Protein AF-A0A8X8BBD1-F1 (afdb_monomer)

Foldseek 3Di:
DDDDDDDDD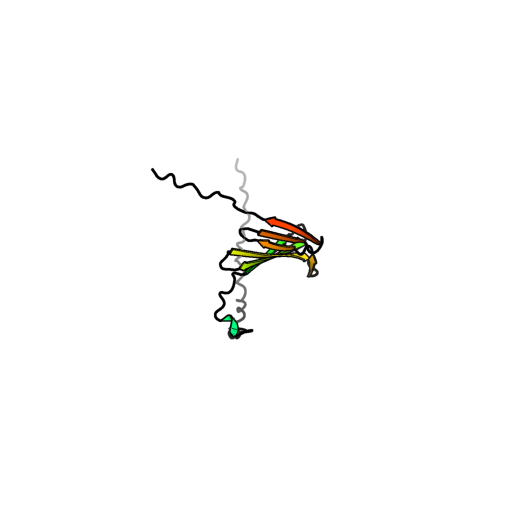PPPPDDDDDDDPPPPDPPPPPDPPDPPPPPDPPCPPPPPWDKDWDWDADPVVQKIKIKIKTQPDVNQKMWMWIWIAHPVRDIHFIWIWIDGPAKIWIATPVVRDIDIDGDDDDDDPPPPPDD

Solvent-accessible surface area (backbone atoms only — not comparable to full-atom values): 8540 Å² total; per-residue (Å²): 141,84,80,84,77,82,81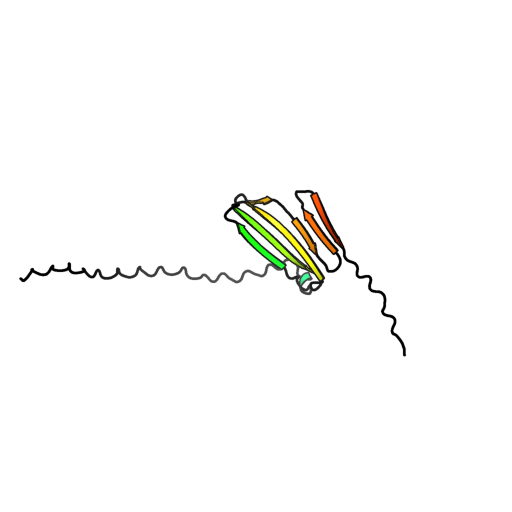,75,80,79,79,77,80,75,74,79,78,79,79,75,79,80,74,74,68,79,74,82,74,78,70,74,82,75,76,79,83,74,80,63,85,83,52,84,82,56,84,75,59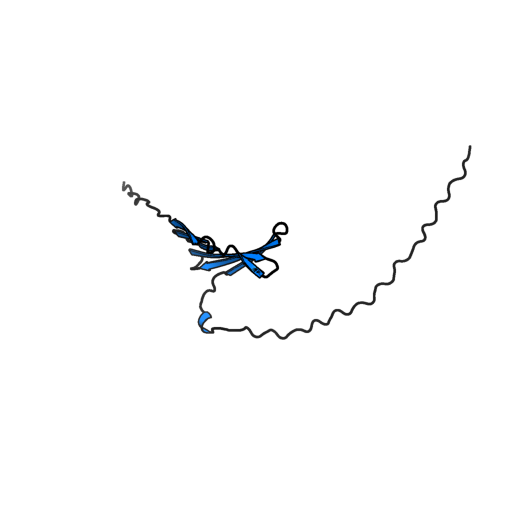,60,70,47,78,50,77,46,79,41,84,90,80,55,33,32,46,36,37,42,34,34,34,39,77,96,64,55,28,33,44,36,40,35,32,34,29,42,91,86,66,52,76,45,72,42,32,44,33,42,39,42,89,45,44,33,40,39,35,39,64,76,79,72,43,74,52,77,49,73,58,81,88,85,76,75,83,76,77,79,80,88,125

pLDDT: mean 80.04, std 18.47, range [48.44, 98.62]

Secondary structure (DSSP, 8-state):
--PPPP--------PPPPPPP---------PPPPP-----GGGTTS---EEEEEEEEETTTTEEEEEEEEEETTTTEEEEEEEEE-TT--EEEEEEEEEESSEEEEEETTTTEEEEEE----PPPP-----

Mean predicted aligned error: 16.98 Å

InterPro domains:
  IPR038951 Outer envelope pore protein 37-like [PTHR35484] (4-124)

Organism: Brassica carinata (NCBI:txid52824)

Structure (mmCIF, N/CA/C/O backbone):
data_AF-A0A8X8BBD1-F1
#
_entry.id   AF-A0A8X8BBD1-F1
#
loop_
_atom_site.group_PDB
_atom_site.id
_atom_site.type_symbol
_atom_site.label_atom_id
_atom_site.label_alt_id
_atom_site.label_comp_id
_atom_site.label_asym_id
_atom_site.label_entity_id
_atom_site.label_seq_id
_atom_site.pdbx_PDB_ins_code
_atom_site.Cartn_x
_atom_site.Cartn_y
_atom_site.Cartn_z
_atom_site.occupancy
_atom_site.B_iso_or_equiv
_atom_site.auth_seq_id
_atom_site.auth_comp_id
_atom_site.auth_asym_id
_atom_site.auth_atom_id
_atom_site.pdbx_PDB_model_num
ATOM 1 N N . MET A 1 1 ? 11.830 17.279 85.221 1.00 49.25 1 MET A N 1
ATOM 2 C CA . MET A 1 1 ? 11.918 16.756 83.843 1.00 49.25 1 MET A CA 1
ATOM 3 C C . MET A 1 1 ? 11.958 15.240 83.913 1.00 49.25 1 MET A C 1
ATOM 5 O O . MET A 1 1 ? 12.910 14.732 84.484 1.00 49.25 1 MET A O 1
ATOM 9 N N . ALA A 1 2 ? 10.928 14.565 83.404 1.00 48.81 2 ALA A N 1
ATOM 10 C CA . ALA A 1 2 ? 10.989 13.258 82.739 1.00 48.81 2 ALA A CA 1
ATOM 11 C C . ALA A 1 2 ? 9.545 12.887 82.362 1.00 48.81 2 ALA A C 1
ATOM 13 O O . ALA A 1 2 ? 8.740 12.516 83.210 1.00 48.81 2 ALA A O 1
ATOM 14 N N . ASP A 1 3 ? 9.234 13.129 81.097 1.00 49.31 3 ASP A N 1
ATOM 15 C CA . ASP A 1 3 ? 7.998 12.796 80.393 1.00 49.31 3 ASP A CA 1
ATOM 16 C C . ASP A 1 3 ? 7.897 11.264 80.223 1.00 49.31 3 ASP A C 1
ATOM 18 O O . ASP A 1 3 ? 8.905 10.648 79.852 1.00 49.31 3 ASP A O 1
ATOM 22 N N . PRO A 1 4 ? 6.764 10.601 80.525 1.00 56.97 4 PRO A N 1
ATOM 23 C CA . PRO A 1 4 ? 6.621 9.177 80.251 1.00 56.97 4 PRO A CA 1
ATOM 24 C C . PRO A 1 4 ? 6.526 8.936 78.738 1.00 56.97 4 PRO A C 1
ATOM 26 O O . PRO A 1 4 ? 5.642 9.447 78.057 1.00 56.97 4 PRO A O 1
ATOM 29 N N . SER A 1 5 ? 7.453 8.134 78.211 1.00 60.50 5 SER A N 1
ATOM 30 C CA . SER A 1 5 ? 7.523 7.764 76.796 1.00 60.50 5 SER A CA 1
ATOM 31 C C . SER A 1 5 ? 6.203 7.181 76.262 1.00 60.50 5 SER A C 1
ATOM 33 O O . SER A 1 5 ? 5.589 6.349 76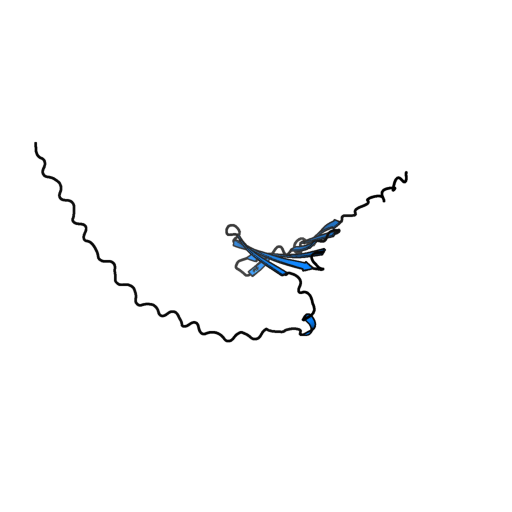.936 1.00 60.50 5 SER A O 1
ATOM 35 N N . PRO A 1 6 ? 5.790 7.519 75.028 1.00 55.53 6 PRO A N 1
ATOM 36 C CA . PRO A 1 6 ? 4.640 6.886 74.396 1.00 55.53 6 PRO A CA 1
ATOM 37 C C . PRO A 1 6 ? 4.983 5.446 73.985 1.00 55.53 6 PRO A C 1
ATOM 39 O O . PRO A 1 6 ? 5.937 5.200 73.246 1.00 55.53 6 PRO A O 1
ATOM 42 N N . GLN A 1 7 ? 4.193 4.483 74.464 1.00 53.88 7 GLN A N 1
ATOM 43 C CA . GLN A 1 7 ? 4.232 3.102 73.984 1.00 53.88 7 GLN A CA 1
ATOM 44 C C . GLN A 1 7 ? 3.703 3.059 72.544 1.00 53.88 7 GLN A C 1
ATOM 46 O O . GLN A 1 7 ? 2.535 3.352 72.295 1.00 53.88 7 GLN A O 1
ATOM 51 N N . SER A 1 8 ? 4.566 2.693 71.594 1.00 48.44 8 SER A N 1
ATOM 52 C CA . SER A 1 8 ? 4.153 2.374 70.225 1.00 48.44 8 SER A CA 1
ATOM 53 C C . SER A 1 8 ? 3.212 1.165 70.215 1.00 48.44 8 SER A C 1
ATOM 55 O O . SER A 1 8 ? 3.477 0.188 70.921 1.00 48.44 8 SER A O 1
ATOM 57 N N . PRO A 1 9 ? 2.153 1.172 69.386 1.00 50.22 9 PRO A N 1
ATOM 58 C CA . PRO A 1 9 ? 1.309 0.003 69.205 1.00 50.22 9 PRO A CA 1
ATOM 59 C C . PRO A 1 9 ? 2.128 -1.123 68.568 1.00 50.22 9 PRO A C 1
ATOM 61 O O . PRO A 1 9 ? 2.806 -0.943 67.554 1.00 50.22 9 PRO A O 1
ATOM 64 N N . THR A 1 10 ? 2.068 -2.297 69.185 1.00 51.97 10 THR A N 1
ATOM 65 C CA . THR A 1 10 ? 2.607 -3.548 68.661 1.00 51.97 10 THR A CA 1
ATOM 66 C C . THR A 1 10 ? 1.974 -3.840 67.300 1.00 51.97 10 THR A C 1
ATOM 68 O O . THR A 1 10 ? 0.785 -4.136 67.191 1.00 51.97 10 THR A O 1
ATOM 71 N N . LEU A 1 11 ? 2.783 -3.751 66.241 1.00 50.66 11 LEU A N 1
ATOM 72 C CA . LEU A 1 11 ? 2.440 -4.244 64.911 1.00 50.66 11 LEU A CA 1
ATOM 73 C C . LEU A 1 11 ? 2.155 -5.743 65.020 1.00 50.66 11 LEU A C 1
ATOM 75 O O . LEU A 1 11 ? 3.060 -6.576 65.097 1.00 50.66 11 LEU A O 1
ATOM 79 N N . SER A 1 12 ? 0.867 -6.070 65.060 1.00 53.03 12 SER A N 1
ATOM 80 C CA . SER A 1 12 ? 0.369 -7.428 64.916 1.00 53.03 12 SER A CA 1
ATOM 81 C C . SER A 1 12 ? 0.840 -7.931 63.556 1.00 53.03 12 SER A C 1
ATOM 83 O O . SER A 1 12 ? 0.357 -7.496 62.514 1.00 53.03 12 SER A O 1
ATOM 85 N N . THR A 1 13 ? 1.855 -8.789 63.574 1.00 49.97 13 THR A N 1
ATOM 86 C CA . THR A 1 13 ? 2.403 -9.424 62.379 1.00 49.97 13 THR A CA 1
ATOM 87 C C . THR A 1 13 ? 1.353 -10.409 61.877 1.00 49.97 13 THR A C 1
ATOM 89 O O . THR A 1 13 ? 1.276 -11.536 62.360 1.00 49.97 13 THR A O 1
ATOM 92 N N . SER A 1 14 ? 0.482 -9.976 60.961 1.00 54.75 14 SER A N 1
ATOM 93 C CA . SER A 1 14 ? -0.422 -10.896 60.277 1.00 54.75 14 SER A CA 1
ATOM 94 C C . SER A 1 14 ? 0.424 -11.780 59.367 1.00 54.75 14 SER A C 1
ATOM 96 O O . SER A 1 14 ? 1.058 -11.283 58.433 1.00 54.75 14 SER A O 1
ATOM 98 N N . SER A 1 15 ? 0.459 -13.080 59.641 1.00 62.31 15 SER A N 1
ATOM 99 C CA . SER A 1 15 ? 1.037 -14.052 58.718 1.00 62.31 15 SER A CA 1
ATOM 100 C C . SER A 1 15 ? 0.367 -13.925 57.344 1.00 62.31 15 SER A C 1
ATOM 102 O O . SER A 1 15 ? -0.851 -13.722 57.293 1.00 62.31 15 SER A O 1
ATOM 104 N N . PRO A 1 16 ? 1.115 -14.055 56.235 1.00 66.38 16 PRO A N 1
ATOM 105 C CA . PRO A 1 16 ? 0.513 -14.056 54.911 1.00 66.38 16 PRO A CA 1
ATOM 106 C C . PRO A 1 16 ? -0.488 -15.220 54.793 1.00 66.38 16 PRO A C 1
ATOM 108 O O . PRO A 1 16 ? -0.276 -16.273 55.404 1.00 66.38 16 PRO A O 1
ATOM 111 N N . PRO A 1 17 ? -1.587 -15.045 54.037 1.00 71.19 17 PRO A N 1
ATOM 112 C CA . PRO A 1 17 ? -2.536 -16.121 53.801 1.00 71.19 17 PRO A CA 1
ATOM 113 C C . PRO A 1 17 ? -1.843 -17.294 53.087 1.00 71.19 17 PRO A C 1
ATOM 115 O O . PRO A 1 17 ? -0.863 -17.084 52.363 1.00 71.19 17 PRO A O 1
ATOM 118 N N . PRO A 1 18 ? -2.329 -18.534 53.280 1.00 71.44 18 PRO A N 1
ATOM 119 C CA . PRO A 1 18 ? -1.802 -19.688 52.568 1.00 71.44 18 PRO A CA 1
ATOM 120 C C . PRO A 1 18 ? -1.937 -19.484 51.050 1.00 71.44 18 PRO A C 1
ATOM 122 O O . PRO A 1 18 ? -2.872 -18.811 50.600 1.00 71.44 18 PRO A O 1
ATOM 125 N N . PRO A 1 19 ? -1.021 -20.053 50.247 1.00 69.31 19 PRO A N 1
ATOM 126 C CA . PRO A 1 19 ? -1.127 -19.978 48.801 1.00 69.31 19 PRO A CA 1
ATOM 127 C C . PRO A 1 19 ? -2.452 -20.615 48.352 1.00 69.31 19 PRO A C 1
ATOM 129 O O . PRO A 1 19 ? -2.869 -21.628 48.925 1.00 69.31 19 PRO A O 1
ATOM 132 N N . PRO A 1 20 ? -3.130 -20.045 47.341 1.00 72.69 20 PRO A N 1
ATOM 133 C CA . PRO A 1 20 ? -4.308 -20.673 46.763 1.00 72.69 20 PRO A CA 1
ATOM 134 C C . PRO A 1 20 ? -3.951 -22.084 46.264 1.00 72.69 20 PRO A C 1
ATOM 136 O O . PRO A 1 20 ? -2.806 -22.312 45.854 1.00 72.69 20 PRO A O 1
ATOM 139 N N . PRO A 1 21 ? -4.904 -23.038 46.275 1.00 66.81 21 PRO A N 1
ATOM 140 C CA . PRO A 1 21 ? -4.688 -24.324 45.635 1.00 66.81 21 PRO A CA 1
ATOM 141 C C . PRO A 1 21 ? -4.254 -24.057 44.198 1.00 66.81 21 PRO A C 1
ATOM 143 O O . PRO A 1 21 ? -4.879 -23.248 43.510 1.00 66.81 21 PRO A O 1
ATOM 146 N N . ALA A 1 22 ? -3.162 -24.694 43.774 1.00 59.59 22 ALA A N 1
ATOM 147 C CA . ALA A 1 22 ? -2.704 -24.618 42.400 1.00 59.59 22 ALA A CA 1
ATOM 148 C C . ALA A 1 22 ? -3.887 -24.982 41.498 1.00 59.59 22 ALA A C 1
ATOM 150 O O . ALA A 1 22 ? -4.300 -26.141 41.445 1.00 59.59 22 ALA A O 1
ATOM 151 N N . LEU A 1 23 ? -4.465 -23.976 40.836 1.00 55.59 23 LEU A N 1
ATOM 152 C CA . LEU A 1 23 ? -5.352 -24.186 39.707 1.00 55.59 23 LEU A CA 1
ATOM 153 C C . LEU A 1 23 ? -4.518 -24.986 38.723 1.00 55.59 23 LEU A C 1
ATOM 155 O O . LEU A 1 23 ? -3.562 -24.467 38.143 1.00 55.59 23 LEU A O 1
ATOM 159 N N . GLN A 1 24 ? -4.827 -26.279 38.643 1.00 57.25 24 GLN A N 1
ATOM 160 C CA . GLN A 1 24 ? -4.270 -27.168 37.647 1.00 57.25 24 GLN A CA 1
ATOM 161 C C . GLN A 1 24 ? -4.441 -26.445 36.321 1.00 57.25 24 GLN A C 1
ATOM 163 O O . GLN A 1 24 ? -5.557 -26.120 35.911 1.00 57.25 24 GLN A O 1
ATOM 168 N N . SER A 1 25 ? -3.309 -26.098 35.717 1.00 56.59 25 SER A N 1
ATOM 169 C CA . SER A 1 25 ? -3.263 -25.583 34.362 1.00 56.59 25 SER A CA 1
ATOM 170 C C . SER A 1 25 ? -4.126 -26.526 33.529 1.00 56.59 25 SER A C 1
ATOM 172 O O . SER A 1 25 ? -3.947 -27.742 33.679 1.00 56.59 25 SER A O 1
ATOM 174 N N . PRO A 1 26 ? -5.062 -26.038 32.696 1.00 58.62 26 PRO A N 1
ATOM 175 C CA . PRO A 1 26 ? -5.694 -26.924 31.739 1.00 58.62 26 PRO A CA 1
ATOM 176 C C . PRO A 1 26 ? -4.552 -27.594 30.988 1.00 58.62 26 PRO A C 1
ATOM 178 O O . PRO A 1 26 ? -3.660 -26.925 30.460 1.00 58.62 26 PRO A O 1
ATOM 181 N N . THR A 1 27 ? -4.512 -28.918 31.090 1.00 53.44 27 THR A N 1
ATOM 182 C CA . THR A 1 27 ? -3.566 -29.763 30.385 1.00 53.44 27 THR A CA 1
ATOM 183 C C . THR A 1 27 ? -3.553 -29.267 28.950 1.00 53.44 27 THR A C 1
ATOM 185 O O . THR A 1 27 ? -4.612 -29.213 28.329 1.00 53.44 27 THR A O 1
ATOM 188 N N . SER A 1 28 ? -2.396 -28.810 28.461 1.00 55.62 28 SER A N 1
ATOM 189 C CA . SER A 1 28 ? -2.221 -28.462 27.056 1.00 55.62 28 SER A CA 1
ATOM 190 C C . SER A 1 28 ? -2.524 -29.713 26.242 1.00 55.62 28 SER A C 1
ATOM 192 O O . SER A 1 28 ? -1.640 -30.537 26.003 1.00 55.62 28 SER A O 1
ATOM 194 N N . GLU A 1 29 ? -3.788 -29.891 25.865 1.00 57.03 29 GLU A N 1
ATOM 195 C CA . GLU A 1 29 ? -4.183 -30.830 24.837 1.00 57.03 29 GLU A CA 1
ATOM 196 C C . GLU A 1 29 ? -3.395 -30.412 23.603 1.00 57.03 29 GLU A C 1
ATOM 198 O O . GLU A 1 29 ? -3.589 -29.340 23.025 1.00 57.03 29 GLU A O 1
ATOM 203 N N . THR A 1 30 ? -2.405 -31.233 23.272 1.00 50.75 30 THR A N 1
ATOM 204 C CA . THR A 1 30 ? -1.631 -31.094 22.052 1.00 50.75 30 THR A CA 1
ATOM 205 C C . THR A 1 30 ? -2.600 -31.388 20.920 1.00 50.75 30 THR A C 1
ATOM 207 O O . THR A 1 30 ? -2.808 -32.543 20.557 1.00 50.75 30 THR A O 1
ATOM 210 N N . LEU A 1 31 ? -3.254 -30.339 20.414 1.00 62.06 31 LEU A N 1
ATOM 211 C CA . LEU A 1 31 ? -4.031 -30.420 19.188 1.00 62.06 31 LEU A CA 1
ATOM 212 C C . LEU A 1 31 ? -3.126 -31.053 18.120 1.00 62.06 31 LEU A C 1
ATOM 214 O O . LEU A 1 31 ? -1.974 -30.620 17.976 1.00 62.06 31 LEU A O 1
ATOM 218 N N . PRO A 1 32 ? -3.596 -32.078 17.387 1.00 73.25 32 PRO A N 1
ATOM 219 C CA . PRO A 1 32 ? -2.823 -32.627 16.287 1.00 73.25 32 PRO A CA 1
ATOM 220 C C . PRO A 1 32 ? -2.475 -31.487 15.320 1.00 73.25 32 PRO A C 1
ATOM 222 O O . PRO A 1 32 ? -3.304 -30.592 15.119 1.00 73.25 32 PRO A O 1
ATOM 225 N N . PRO A 1 33 ? -1.265 -31.481 14.730 1.00 68.50 33 PRO A N 1
ATOM 226 C CA . PRO A 1 33 ? -0.896 -30.463 13.761 1.00 68.50 33 PRO A CA 1
ATOM 227 C C . PRO A 1 33 ? -1.950 -30.463 12.656 1.00 68.50 33 PRO A C 1
ATOM 229 O O . PRO A 1 33 ? -2.175 -31.478 11.994 1.00 68.50 33 PRO A O 1
ATOM 232 N N . SER A 1 34 ? -2.639 -29.334 12.501 1.00 67.25 34 SER A N 1
ATOM 233 C CA . SER A 1 34 ? -3.615 -29.151 11.438 1.00 67.25 34 SER A CA 1
ATOM 234 C C . SER A 1 34 ? -2.933 -29.462 10.100 1.00 67.25 34 SER A C 1
ATOM 236 O O . SER A 1 34 ? -1.824 -28.973 9.852 1.00 67.25 34 SER A O 1
ATOM 238 N N . PRO A 1 35 ? -3.532 -30.307 9.238 1.00 67.19 35 PRO A N 1
ATOM 239 C CA . PRO A 1 35 ? -2.937 -30.612 7.949 1.00 67.19 35 PRO A CA 1
ATOM 240 C C . PRO A 1 35 ? -2.748 -29.295 7.188 1.00 67.19 35 PRO A C 1
ATOM 242 O O . PRO A 1 35 ? -3.655 -28.454 7.202 1.00 67.19 35 PRO A O 1
ATOM 245 N N . PRO A 1 36 ? -1.592 -29.071 6.535 1.00 64.44 36 PRO A N 1
ATOM 246 C CA . PRO A 1 36 ? -1.409 -27.875 5.736 1.00 64.44 36 PRO A CA 1
ATOM 247 C C . PRO A 1 36 ? -2.507 -27.872 4.677 1.00 64.44 36 PRO A C 1
ATOM 249 O O . PRO A 1 36 ? -2.567 -28.766 3.833 1.00 64.44 36 PRO A O 1
ATOM 252 N N . CYS A 1 37 ? -3.396 -26.881 4.749 1.00 55.72 37 CYS A N 1
ATOM 253 C CA . CYS A 1 37 ? -4.436 -26.656 3.758 1.00 55.72 37 CYS A CA 1
ATOM 254 C C . CYS A 1 37 ? -3.734 -26.293 2.440 1.00 55.72 37 CYS A C 1
ATOM 256 O O . CYS A 1 37 ? -3.444 -25.130 2.154 1.00 55.72 37 CYS A O 1
ATOM 258 N N . SER A 1 38 ? -3.334 -27.315 1.680 1.00 57.09 38 SER A N 1
ATOM 259 C CA . SER A 1 38 ? -2.627 -27.181 0.411 1.00 57.09 38 SER A CA 1
ATOM 260 C C . SER A 1 38 ? -3.655 -26.930 -0.680 1.00 57.09 38 SER A C 1
ATOM 262 O O . SER A 1 38 ? -3.925 -27.764 -1.540 1.00 57.09 38 SER A O 1
ATOM 264 N N . VAL A 1 39 ? -4.264 -25.751 -0.622 1.00 58.25 39 VAL A N 1
ATOM 265 C CA . VAL A 1 39 ? -5.002 -25.216 -1.755 1.00 58.25 39 VAL A CA 1
ATOM 266 C C . VAL A 1 39 ? -3.931 -24.849 -2.794 1.00 58.25 39 VAL A C 1
ATOM 268 O O . VAL A 1 39 ? -3.102 -23.976 -2.545 1.00 58.25 39 VAL A O 1
ATOM 271 N N . PHE A 1 40 ? -3.907 -25.571 -3.919 1.00 58.09 40 PHE A N 1
ATOM 272 C CA . PHE A 1 40 ? -3.047 -25.391 -5.108 1.00 58.09 40 PHE A CA 1
ATOM 273 C C . PHE A 1 40 ? -1.643 -26.055 -5.094 1.00 58.09 40 PHE A C 1
ATOM 275 O O . PHE A 1 40 ? -0.640 -25.417 -4.761 1.00 58.09 40 PHE A O 1
ATOM 282 N N . PRO A 1 41 ? -1.512 -27.310 -5.587 1.00 55.56 41 PRO A N 1
ATOM 283 C CA . PRO A 1 41 ? -0.221 -28.000 -5.746 1.00 55.56 41 PRO A CA 1
ATOM 284 C C . PRO A 1 41 ? 0.721 -27.376 -6.798 1.00 55.56 41 PRO A C 1
ATOM 286 O O . PRO A 1 41 ? 1.899 -27.726 -6.838 1.00 55.56 41 PRO A O 1
ATOM 289 N N . PHE A 1 42 ? 0.242 -26.427 -7.609 1.00 55.84 42 PHE A N 1
ATOM 290 C CA . PHE A 1 42 ? 0.997 -25.779 -8.692 1.00 55.84 42 PHE A CA 1
ATOM 291 C C . PHE A 1 42 ? 1.941 -24.657 -8.223 1.00 55.84 42 PHE A C 1
ATOM 293 O O . PHE A 1 42 ? 2.781 -24.195 -8.987 1.00 55.84 42 PHE A O 1
ATOM 300 N N . LEU A 1 43 ? 1.849 -24.223 -6.961 1.00 55.69 43 LEU A N 1
ATOM 301 C CA . LEU A 1 43 ? 2.658 -23.116 -6.429 1.00 55.69 43 LEU A CA 1
ATOM 302 C C . LEU A 1 43 ? 3.963 -23.565 -5.754 1.00 55.69 43 LEU A C 1
ATOM 304 O O . LEU A 1 43 ? 4.662 -22.737 -5.173 1.00 55.69 43 LEU A O 1
ATOM 308 N N . LYS A 1 44 ? 4.325 -24.855 -5.822 1.00 56.03 44 LYS A N 1
ATOM 309 C CA . LYS A 1 44 ? 5.534 -25.389 -5.163 1.00 56.03 44 LYS A CA 1
ATOM 310 C C . LYS A 1 44 ? 6.847 -24.795 -5.700 1.00 56.03 44 LYS A C 1
ATOM 312 O O . LYS A 1 44 ? 7.846 -24.850 -4.996 1.00 56.03 44 LYS A O 1
ATOM 317 N N . SER A 1 45 ? 6.835 -24.198 -6.897 1.00 57.69 45 SER A N 1
ATOM 318 C CA . SER A 1 45 ? 7.999 -23.536 -7.509 1.00 57.69 45 SER A CA 1
ATOM 319 C C . SER A 1 45 ? 7.872 -22.008 -7.611 1.00 57.69 45 SER A C 1
ATOM 321 O O . SER A 1 45 ? 8.765 -21.357 -8.152 1.00 57.69 45 SER A O 1
ATOM 323 N N . VAL A 1 46 ? 6.781 -21.409 -7.124 1.00 60.47 46 VAL A N 1
ATOM 324 C CA . VAL A 1 46 ? 6.607 -19.953 -7.195 1.00 60.47 46 VAL A CA 1
ATOM 325 C C . VAL A 1 46 ? 7.211 -19.345 -5.937 1.00 60.47 46 VAL A C 1
ATOM 327 O O . VAL A 1 46 ? 6.721 -19.581 -4.832 1.00 60.47 46 VAL A O 1
ATOM 330 N N . ASN A 1 47 ? 8.283 -18.568 -6.107 1.00 69.69 47 ASN A N 1
ATOM 331 C CA . ASN A 1 47 ? 8.854 -17.717 -5.065 1.00 69.69 47 ASN A CA 1
ATOM 332 C C . ASN A 1 47 ? 7.718 -16.869 -4.467 1.00 69.69 47 ASN A C 1
ATOM 334 O O . ASN A 1 47 ? 7.194 -15.967 -5.126 1.00 69.69 47 ASN A O 1
ATOM 338 N N . ARG A 1 48 ? 7.242 -17.240 -3.268 1.00 72.44 48 ARG A N 1
ATOM 339 C CA . ARG A 1 48 ? 6.065 -16.605 -2.673 1.00 72.44 48 ARG A CA 1
ATOM 340 C C . ARG A 1 48 ? 6.414 -15.152 -2.378 1.00 72.44 48 ARG A C 1
ATOM 342 O O . ARG A 1 48 ? 7.365 -14.900 -1.633 1.00 72.44 48 ARG A O 1
ATOM 349 N N . PRO A 1 49 ? 5.663 -14.190 -2.928 1.00 75.25 49 PRO A N 1
ATOM 350 C CA . PRO A 1 49 ? 5.999 -12.797 -2.737 1.00 75.25 49 PRO A CA 1
ATOM 351 C C . PRO A 1 49 ? 5.855 -12.441 -1.251 1.00 75.25 49 PRO A C 1
ATOM 353 O O . PRO A 1 49 ? 4.953 -12.923 -0.559 1.00 75.25 49 PRO A O 1
ATOM 356 N N . LYS A 1 50 ? 6.787 -11.629 -0.736 1.00 85.94 50 LYS A N 1
ATOM 357 C CA . LYS A 1 50 ? 6.842 -11.269 0.689 1.00 85.94 50 LYS A CA 1
ATOM 358 C C . LYS A 1 50 ? 5.628 -10.407 1.042 1.00 85.94 50 LYS A C 1
ATOM 360 O O . LYS A 1 50 ? 5.628 -9.200 0.781 1.00 85.94 50 LYS A O 1
ATOM 365 N N . LEU A 1 51 ? 4.612 -11.041 1.621 1.00 92.62 51 LEU A N 1
ATOM 366 C CA . LEU A 1 51 ? 3.395 -10.410 2.117 1.00 92.62 51 LEU A CA 1
ATOM 367 C C . LEU A 1 51 ? 3.610 -9.916 3.551 1.00 92.62 51 LEU A C 1
ATOM 369 O O . LEU A 1 51 ? 4.102 -10.648 4.406 1.00 92.62 51 LEU A O 1
ATOM 373 N N . ARG A 1 52 ? 3.216 -8.675 3.819 1.00 95.19 52 ARG A N 1
ATOM 374 C CA . ARG A 1 52 ? 3.222 -8.056 5.143 1.00 95.19 52 ARG A CA 1
ATOM 375 C C . ARG A 1 52 ? 1.853 -7.460 5.422 1.00 95.19 52 ARG A C 1
ATOM 377 O O . ARG A 1 52 ? 1.387 -6.631 4.642 1.00 95.19 52 ARG A O 1
ATOM 384 N N . VAL A 1 53 ? 1.270 -7.840 6.549 1.00 96.88 53 VAL A N 1
ATOM 385 C CA . VAL A 1 53 ? -0.012 -7.334 7.048 1.00 96.88 53 VAL A CA 1
ATOM 386 C C . VAL A 1 53 ? 0.246 -6.604 8.361 1.00 96.88 53 VAL A C 1
ATOM 388 O O . VAL A 1 53 ? 0.989 -7.106 9.201 1.00 96.88 53 VAL A O 1
ATOM 391 N N . THR A 1 54 ? -0.320 -5.413 8.514 1.00 97.44 54 THR A N 1
ATOM 392 C CA . THR A 1 54 ? -0.248 -4.602 9.736 1.00 97.44 54 THR A CA 1
ATOM 393 C C . THR A 1 54 ? -1.638 -4.068 10.054 1.00 97.44 54 THR A C 1
ATOM 395 O O . THR A 1 54 ? -2.327 -3.608 9.142 1.00 97.44 54 THR A O 1
ATOM 398 N N . SER A 1 55 ? -2.023 -4.115 11.325 1.00 96.94 55 SER A N 1
ATOM 399 C CA . SER A 1 55 ? -3.253 -3.526 11.851 1.00 96.94 55 SER A CA 1
ATOM 400 C C . SER A 1 55 ? -2.883 -2.707 13.083 1.00 96.94 55 SER A C 1
ATOM 402 O O . SER A 1 55 ? -2.136 -3.194 13.933 1.00 96.94 55 SER A O 1
ATOM 404 N N . GLU A 1 56 ? -3.330 -1.461 13.133 1.00 97.38 56 GLU A N 1
ATOM 405 C CA . GLU A 1 56 ? -3.029 -0.495 14.191 1.00 97.38 56 GLU A CA 1
ATOM 406 C C . GLU A 1 56 ? -4.363 0.054 14.711 1.00 97.38 56 GLU A C 1
ATOM 408 O O . GLU A 1 56 ? -5.227 0.391 13.909 1.00 97.38 56 GLU A O 1
ATOM 413 N N . PHE A 1 57 ? -4.561 0.107 16.029 1.00 96.19 57 PHE A N 1
ATOM 414 C CA . PHE A 1 57 ? -5.768 0.673 16.640 1.00 96.19 57 PHE A CA 1
ATOM 415 C C . PHE A 1 57 ? -5.477 2.081 17.151 1.00 96.19 57 PHE A C 1
ATOM 417 O O . PHE A 1 57 ? -4.486 2.277 17.855 1.00 96.19 57 PHE A O 1
ATOM 424 N N . ASP A 1 58 ? -6.347 3.029 16.821 1.00 95.38 58 ASP A N 1
ATOM 425 C CA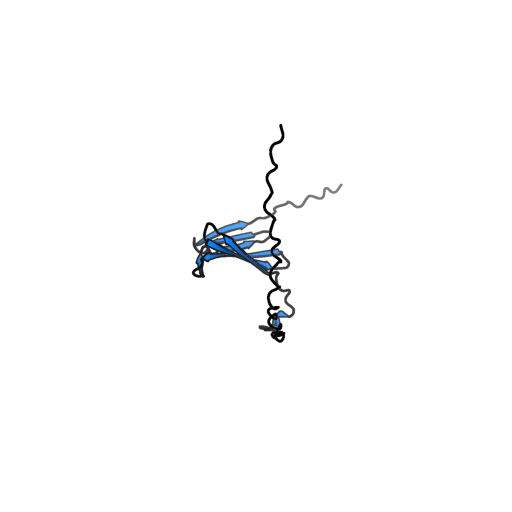 . ASP A 1 58 ? -6.305 4.398 17.322 1.00 95.38 58 ASP A CA 1
ATOM 426 C C . ASP A 1 58 ? -7.413 4.604 18.366 1.00 95.38 58 ASP A C 1
ATOM 428 O O . ASP A 1 58 ? -8.600 4.456 18.068 1.00 95.38 58 ASP A O 1
ATOM 432 N N . SER A 1 59 ? -7.027 4.927 19.603 1.00 96.19 59 SER A N 1
ATOM 433 C CA . SER A 1 59 ? -7.961 5.122 20.716 1.00 96.19 59 SER A CA 1
ATOM 434 C C . SER A 1 59 ? -8.770 6.411 20.618 1.00 96.19 59 SER A C 1
ATOM 436 O O . SER A 1 59 ? -9.854 6.466 21.196 1.00 96.19 59 SER A O 1
ATOM 438 N N . ASP A 1 60 ? -8.273 7.425 19.906 1.00 96.56 60 ASP A N 1
ATOM 439 C CA . ASP A 1 60 ? -8.952 8.720 19.810 1.00 96.56 60 ASP A CA 1
ATOM 440 C C . ASP A 1 60 ? -10.093 8.657 18.786 1.00 96.56 60 ASP A C 1
ATOM 442 O O . ASP A 1 60 ? -11.186 9.173 19.025 1.00 96.56 60 ASP A O 1
ATOM 446 N N . SER A 1 61 ? -9.865 7.970 17.662 1.00 94.25 61 SER A N 1
ATOM 447 C CA . SER A 1 61 ? -10.880 7.757 16.620 1.00 94.25 61 SER A CA 1
ATOM 448 C C . SER A 1 61 ? -11.679 6.459 16.774 1.00 94.25 61 SER A C 1
ATOM 450 O O . SER A 1 61 ? -12.712 6.300 16.123 1.00 94.25 61 SER A O 1
ATOM 452 N N . LEU A 1 62 ? -11.228 5.531 17.628 1.00 95.31 62 LEU A N 1
ATOM 453 C CA . LEU A 1 62 ? -11.777 4.175 17.781 1.00 95.31 62 LEU A CA 1
ATOM 454 C C . LEU A 1 62 ? -11.773 3.363 16.471 1.00 95.31 62 LEU A C 1
ATOM 456 O O . LEU A 1 62 ? -12.596 2.460 16.280 1.00 95.31 62 LEU A O 1
ATOM 460 N N . LEU A 1 63 ? -10.842 3.674 15.565 1.00 96.50 63 LEU A N 1
ATOM 461 C CA . LEU A 1 63 ? -10.682 3.004 14.279 1.00 96.50 63 LEU A CA 1
ATOM 462 C C . LEU A 1 63 ? -9.468 2.076 14.276 1.00 96.50 63 LEU A C 1
ATOM 464 O O . LEU A 1 63 ? -8.432 2.338 14.886 1.00 96.50 63 LEU A O 1
ATOM 468 N N . PHE A 1 64 ? -9.585 0.995 13.511 1.00 96.88 64 PHE A N 1
ATOM 469 C CA . PHE A 1 64 ? -8.462 0.153 13.130 1.00 96.88 64 PHE A CA 1
ATOM 470 C C . PHE A 1 64 ? -7.956 0.560 11.752 1.00 96.88 64 PHE A C 1
ATOM 472 O O . PHE A 1 64 ? -8.678 0.461 10.760 1.00 96.88 64 PHE A O 1
ATOM 479 N N . PHE A 1 65 ? -6.694 0.957 11.677 1.00 97.31 65 PHE A N 1
ATOM 480 C CA . PHE A 1 65 ? -5.964 1.172 10.442 1.00 97.31 65 PHE A CA 1
ATOM 481 C C . PHE A 1 65 ? -5.352 -0.147 9.958 1.00 97.31 65 PHE A C 1
ATOM 483 O O . PHE A 1 65 ? -4.428 -0.684 10.572 1.00 97.31 65 PHE A O 1
ATOM 490 N N . ASN A 1 66 ? -5.819 -0.668 8.824 1.00 97.81 66 ASN A N 1
ATOM 491 C CA . ASN A 1 66 ? -5.317 -1.913 8.246 1.00 97.81 66 ASN A CA 1
ATOM 492 C C . ASN A 1 66 ? -4.505 -1.640 6.990 1.00 97.81 66 ASN A C 1
ATOM 494 O O . ASN A 1 66 ? -4.873 -0.829 6.142 1.00 97.81 66 ASN A 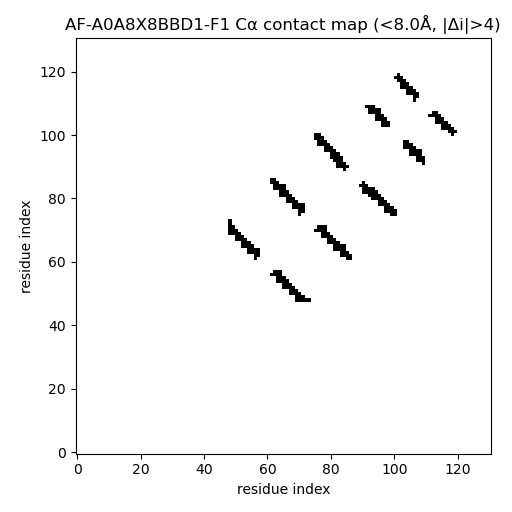O 1
ATOM 498 N N . LYS A 1 67 ? -3.394 -2.360 6.840 1.00 97.88 67 LYS A N 1
ATOM 499 C CA . LYS A 1 67 ? -2.504 -2.247 5.686 1.00 97.88 67 LYS A CA 1
ATOM 500 C C . LYS A 1 67 ? -1.944 -3.610 5.312 1.00 97.88 67 LYS A C 1
ATOM 502 O O . LYS A 1 67 ? -1.239 -4.258 6.082 1.00 97.88 67 LYS A O 1
ATOM 507 N N . VAL A 1 68 ? -2.209 -4.014 4.079 1.00 98.00 68 VAL A N 1
ATOM 508 C CA . VAL A 1 68 ? -1.663 -5.211 3.442 1.00 98.00 68 VAL A CA 1
ATOM 509 C C . VAL A 1 68 ? -0.683 -4.752 2.377 1.00 98.00 68 VAL A C 1
ATOM 511 O O . VAL A 1 68 ? -1.010 -3.917 1.542 1.00 98.00 68 VAL A O 1
ATOM 514 N N . SER A 1 69 ? 0.544 -5.259 2.391 1.00 97.19 69 SER A N 1
ATOM 515 C CA . SER A 1 69 ? 1.553 -4.902 1.396 1.00 97.19 69 SER A CA 1
ATOM 516 C C . SER A 1 69 ? 2.329 -6.113 0.922 1.00 97.19 69 SER A C 1
ATOM 518 O O . SER A 1 69 ? 2.652 -6.991 1.712 1.00 97.19 69 SER A O 1
ATOM 520 N N . CYS A 1 70 ? 2.654 -6.144 -0.360 1.00 95.25 70 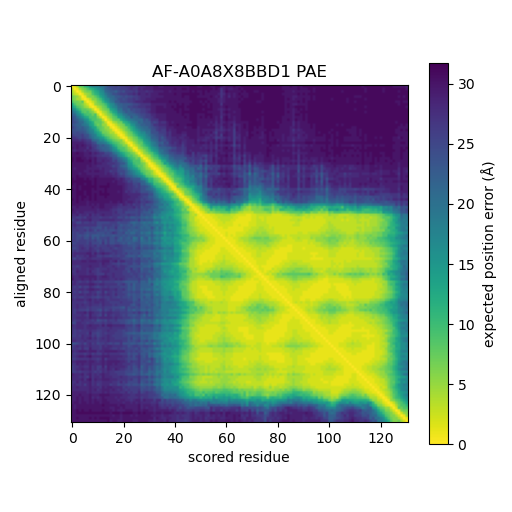CYS A N 1
ATOM 521 C CA . CYS A 1 70 ? 3.327 -7.262 -0.991 1.00 95.25 70 CYS A CA 1
ATOM 522 C C . CYS A 1 70 ? 4.403 -6.737 -1.936 1.00 95.25 70 CYS A C 1
ATOM 524 O O . CYS A 1 70 ? 4.137 -5.844 -2.745 1.00 95.25 70 CYS A O 1
ATOM 526 N N . LYS A 1 71 ? 5.624 -7.258 -1.818 1.00 94.25 71 LYS A N 1
ATOM 527 C CA . LYS A 1 71 ? 6.687 -6.982 -2.790 1.00 94.25 71 LYS A CA 1
ATOM 528 C C . LYS A 1 71 ? 6.635 -8.027 -3.898 1.00 94.25 71 LYS A C 1
ATOM 530 O O . LYS A 1 71 ? 6.625 -9.220 -3.609 1.00 94.25 71 LYS A O 1
ATOM 535 N N . ILE A 1 72 ? 6.625 -7.569 -5.141 1.00 90.81 72 ILE A N 1
ATOM 536 C CA . ILE A 1 72 ? 6.509 -8.396 -6.347 1.00 90.81 72 ILE A CA 1
ATOM 537 C C . ILE A 1 72 ? 7.767 -8.241 -7.212 1.00 90.81 72 ILE A C 1
ATOM 539 O O . ILE A 1 72 ? 8.482 -7.244 -7.076 1.00 90.81 72 ILE A O 1
ATOM 543 N N . PHE A 1 73 ? 8.038 -9.231 -8.071 1.00 88.62 73 PHE A N 1
ATOM 544 C CA . PHE A 1 73 ? 9.188 -9.260 -8.991 1.00 88.62 73 PHE A CA 1
ATOM 545 C C . PHE A 1 73 ? 10.530 -8.969 -8.293 1.00 88.62 73 PHE A C 1
ATOM 547 O O . PHE A 1 73 ? 11.180 -7.972 -8.583 1.00 88.62 73 PHE A O 1
ATOM 554 N N . ASP A 1 74 ? 10.900 -9.775 -7.293 1.00 85.94 74 ASP A N 1
ATOM 555 C CA . ASP A 1 74 ? 12.160 -9.623 -6.542 1.00 85.94 74 ASP A CA 1
ATOM 556 C C . ASP A 1 74 ? 12.398 -8.216 -5.966 1.00 85.94 74 ASP A C 1
ATOM 558 O O . ASP A 1 74 ? 13.521 -7.721 -5.880 1.00 85.94 74 ASP A O 1
ATOM 562 N N . ASN A 1 75 ? 11.324 -7.596 -5.466 1.00 88.06 75 ASN A N 1
ATOM 563 C CA . ASN A 1 75 ? 11.296 -6.244 -4.895 1.00 88.06 75 ASN A CA 1
ATOM 564 C C . ASN A 1 75 ? 11.372 -5.100 -5.922 1.00 88.06 75 ASN A C 1
ATOM 566 O O . ASN A 1 75 ? 11.562 -3.954 -5.510 1.00 88.06 75 ASN A O 1
ATOM 570 N N . LEU A 1 76 ? 11.168 -5.367 -7.216 1.00 93.00 76 LEU A N 1
ATOM 571 C CA . LEU A 1 76 ? 11.091 -4.323 -8.245 1.00 93.00 76 LEU A CA 1
ATOM 572 C C . LEU A 1 76 ? 9.853 -3.429 -8.084 1.00 93.00 76 LEU A C 1
ATOM 574 O O . LEU A 1 76 ? 9.875 -2.251 -8.450 1.00 93.00 76 LEU A O 1
ATOM 578 N N . ALA A 1 77 ? 8.776 -3.979 -7.518 1.00 95.25 77 ALA A N 1
ATOM 579 C CA . ALA A 1 77 ? 7.578 -3.219 -7.207 1.00 95.25 77 ALA A CA 1
ATOM 580 C C . ALA A 1 77 ? 6.913 -3.666 -5.900 1.00 95.25 77 ALA A C 1
ATOM 582 O O . ALA A 1 77 ? 7.207 -4.719 -5.322 1.00 95.25 77 ALA A O 1
ATOM 583 N N . LYS A 1 78 ? 5.996 -2.828 -5.424 1.00 96.94 78 LYS A N 1
ATOM 584 C CA . LYS A 1 78 ? 5.217 -3.021 -4.209 1.00 96.94 78 LYS A CA 1
ATOM 585 C C . LYS A 1 78 ? 3.752 -2.714 -4.482 1.00 96.94 78 LYS A C 1
ATOM 587 O O . LYS A 1 78 ? 3.425 -1.624 -4.942 1.00 96.94 78 LYS A O 1
ATOM 592 N N . LEU A 1 79 ? 2.889 -3.657 -4.126 1.00 97.75 79 LEU A N 1
ATOM 593 C CA . LEU A 1 79 ? 1.449 -3.455 -4.022 1.00 97.75 79 LEU A CA 1
ATOM 594 C C . LEU A 1 79 ? 1.094 -3.194 -2.553 1.00 97.75 79 LEU A C 1
ATOM 596 O O . LEU A 1 79 ? 1.648 -3.841 -1.659 1.00 97.75 79 LEU A O 1
ATOM 600 N N . LYS A 1 80 ? 0.200 -2.245 -2.285 1.00 98.06 80 LYS A N 1
ATOM 601 C CA . LYS A 1 80 ? -0.313 -1.936 -0.945 1.00 98.06 80 LYS A CA 1
ATOM 602 C C . LYS A 1 80 ? -1.819 -1.697 -1.029 1.00 98.06 80 LYS A C 1
ATOM 604 O O . LYS A 1 80 ? -2.258 -0.953 -1.894 1.00 98.06 80 LYS A O 1
ATOM 609 N N . LEU A 1 81 ? -2.568 -2.290 -0.114 1.00 98.25 81 LEU A N 1
ATOM 610 C CA . LEU A 1 81 ? -3.967 -2.003 0.174 1.00 98.25 81 LEU A CA 1
ATOM 611 C C . LEU A 1 81 ? -4.030 -1.459 1.603 1.00 98.25 81 LEU A C 1
ATOM 613 O O . LEU A 1 81 ? -3.409 -2.043 2.494 1.00 98.25 81 LEU A O 1
ATOM 617 N N . SER A 1 82 ? -4.744 -0.367 1.829 1.00 98.00 82 SER A N 1
ATOM 618 C CA . SER A 1 82 ? -5.071 0.126 3.168 1.00 98.00 82 SER A CA 1
ATOM 619 C C . SER A 1 82 ? -6.540 0.482 3.277 1.00 98.00 82 SER A C 1
ATOM 621 O O . SER A 1 82 ? -7.160 0.805 2.272 1.00 98.00 82 SER A O 1
ATOM 623 N N . PHE A 1 83 ? -7.090 0.368 4.476 1.00 98.06 83 PHE A N 1
ATOM 624 C CA . PHE A 1 83 ? -8.474 0.712 4.781 1.00 98.06 83 PHE A CA 1
ATOM 625 C C . PHE A 1 83 ? -8.633 0.873 6.291 1.00 98.06 83 PHE A C 1
ATOM 627 O O . PHE A 1 83 ? -7.830 0.337 7.065 1.00 98.06 83 PHE A O 1
ATOM 634 N N . HIS A 1 84 ? -9.682 1.566 6.708 1.00 97.31 84 HIS A N 1
ATOM 635 C CA . HIS A 1 84 ? -10.075 1.656 8.107 1.00 97.31 84 HIS A CA 1
ATOM 636 C C . HIS A 1 84 ? -11.240 0.713 8.389 1.00 97.31 84 HIS A C 1
ATOM 638 O O . HIS A 1 84 ? -12.047 0.452 7.497 1.00 97.31 84 HIS A O 1
ATOM 644 N N . ASN A 1 85 ? -11.335 0.201 9.616 1.00 95.62 85 ASN A N 1
ATOM 645 C CA . ASN A 1 85 ? -12.574 -0.396 10.100 1.00 95.62 85 ASN A CA 1
ATOM 646 C C . ASN A 1 85 ? -12.944 0.093 11.498 1.00 95.62 85 ASN A C 1
ATOM 648 O O . ASN A 1 85 ? -12.074 0.255 12.353 1.00 95.62 85 ASN A O 1
ATOM 652 N N . ASN A 1 86 ? -14.238 0.275 11.744 1.00 94.31 86 ASN A N 1
ATOM 653 C CA . ASN A 1 86 ? -14.762 0.578 13.077 1.00 94.31 86 ASN A CA 1
ATOM 654 C C . ASN A 1 86 ? -15.102 -0.707 13.860 1.00 94.31 86 ASN A C 1
ATOM 656 O O . ASN A 1 86 ? -14.895 -1.832 13.381 1.00 94.31 86 ASN A O 1
ATOM 660 N N . ALA A 1 87 ? -15.626 -0.543 15.078 1.00 90.81 87 ALA A N 1
ATOM 661 C CA . ALA A 1 87 ? -16.050 -1.644 15.947 1.00 90.81 87 ALA A CA 1
ATOM 662 C C . ALA A 1 87 ? -17.193 -2.486 15.342 1.00 90.81 87 ALA A C 1
ATOM 664 O O . ALA A 1 87 ? -17.314 -3.677 15.628 1.00 90.81 87 ALA A O 1
ATOM 665 N N . GLN A 1 88 ? -17.994 -1.885 14.463 1.00 95.06 88 GLN A N 1
ATOM 666 C CA . GLN A 1 88 ? -19.091 -2.509 13.725 1.00 95.06 88 GLN A CA 1
ATOM 667 C C . GLN A 1 88 ? -18.604 -3.269 12.479 1.00 95.06 88 GLN A C 1
ATOM 669 O O . GLN A 1 88 ? -19.409 -3.888 11.786 1.00 95.06 88 GLN A O 1
ATOM 674 N N . ARG A 1 89 ? -17.286 -3.285 12.226 1.00 90.69 89 ARG A N 1
ATOM 675 C CA . ARG A 1 89 ? -16.636 -3.870 11.039 1.00 90.69 89 ARG A CA 1
ATOM 676 C C . ARG A 1 89 ? -17.007 -3.189 9.722 1.00 90.69 89 ARG A C 1
ATOM 678 O O . ARG A 1 89 ? -16.805 -3.773 8.658 1.00 90.69 89 ARG A O 1
ATOM 685 N N . GLU A 1 90 ? -17.507 -1.963 9.779 1.00 95.56 90 GLU A N 1
ATOM 686 C CA . GLU A 1 90 ? -17.704 -1.152 8.584 1.00 95.56 90 GLU A CA 1
ATOM 687 C C . GLU A 1 90 ? -16.343 -0.695 8.075 1.00 95.56 90 GLU A C 1
ATOM 689 O O . GLU A 1 90 ? -15.491 -0.284 8.864 1.00 95.56 90 GLU A O 1
ATOM 694 N N . VAL A 1 91 ? -16.137 -0.802 6.765 1.00 95.69 91 VAL A N 1
ATOM 695 C CA . VAL A 1 91 ? -14.879 -0.450 6.108 1.00 95.69 91 VAL A CA 1
ATOM 696 C C . VAL A 1 91 ? -15.001 0.935 5.490 1.00 95.69 91 VAL A C 1
ATOM 698 O O . VAL A 1 91 ? -15.964 1.199 4.773 1.00 95.69 91 VAL A O 1
ATOM 701 N N . SER A 1 92 ? -14.005 1.787 5.716 1.00 95.88 92 SER A N 1
ATOM 702 C CA . SER A 1 92 ? -13.927 3.130 5.133 1.00 95.88 92 SER A CA 1
ATOM 703 C C . SER A 1 92 ? -12.536 3.429 4.579 1.00 95.88 92 SER A C 1
ATOM 705 O O . SER A 1 92 ? -11.563 2.727 4.883 1.00 95.88 92 SER A O 1
ATOM 707 N N . GLN A 1 93 ? -12.454 4.449 3.721 1.00 96.50 93 GLN A N 1
ATOM 708 C CA . GLN A 1 93 ? -11.219 4.943 3.108 1.00 96.50 93 GLN A CA 1
ATOM 709 C C . GLN A 1 93 ? -10.333 3.839 2.495 1.00 96.50 93 GLN A C 1
ATOM 711 O O . GLN A 1 93 ? -9.151 3.710 2.845 1.00 96.50 93 GLN A O 1
ATOM 716 N N . PRO A 1 94 ? -10.871 2.993 1.590 1.00 97.69 94 PRO A N 1
ATOM 717 C CA . PRO A 1 94 ? -10.067 1.978 0.935 1.00 97.69 94 PRO A CA 1
ATOM 718 C C . PRO A 1 94 ? -9.117 2.641 -0.065 1.00 97.69 94 PRO A C 1
ATOM 720 O O . PRO A 1 94 ? -9.537 3.351 -0.976 1.00 97.69 94 PRO A O 1
ATOM 723 N N . GLN A 1 95 ? -7.828 2.347 0.056 1.00 98.19 95 GLN A N 1
ATOM 724 C CA . GLN A 1 95 ? -6.786 2.869 -0.818 1.00 98.19 95 GLN A CA 1
ATOM 725 C C . GLN A 1 95 ? -5.922 1.746 -1.372 1.00 98.19 95 GLN A C 1
ATOM 727 O O . GLN A 1 95 ? -5.426 0.890 -0.633 1.00 98.19 95 GLN A O 1
ATOM 732 N N . VAL A 1 96 ? -5.677 1.784 -2.679 1.00 98.44 96 VAL A N 1
ATOM 733 C CA . VAL A 1 96 ? -4.796 0.841 -3.373 1.00 98.44 96 VAL A CA 1
ATOM 734 C C . VAL A 1 96 ? -3.624 1.611 -3.952 1.00 98.44 96 VAL A C 1
ATOM 736 O O . VAL A 1 96 ? -3.809 2.599 -4.652 1.00 98.44 96 VAL A O 1
ATOM 739 N N . SER A 1 97 ? -2.398 1.161 -3.698 1.00 98.25 97 SER A N 1
ATOM 740 C CA . SER A 1 97 ? -1.219 1.760 -4.311 1.00 98.25 97 SER A CA 1
ATOM 741 C C . SER A 1 97 ? -0.287 0.733 -4.924 1.00 98.25 97 SER A C 1
ATOM 743 O O . SER A 1 97 ? 0.046 -0.277 -4.300 1.00 98.25 97 SER A O 1
ATOM 745 N N . PHE A 1 98 ? 0.222 1.070 -6.098 1.00 97.88 98 PHE A N 1
ATOM 746 C CA . PHE A 1 98 ? 1.322 0.400 -6.764 1.00 97.88 98 PHE A CA 1
ATOM 747 C C . PHE A 1 98 ? 2.543 1.319 -6.749 1.00 97.88 98 PHE A C 1
ATOM 749 O O . PHE A 1 98 ? 2.440 2.518 -6.997 1.00 97.88 98 PHE A O 1
ATOM 756 N N . THR A 1 99 ? 3.722 0.789 -6.452 1.00 97.69 99 THR A N 1
ATOM 757 C CA . THR A 1 99 ? 4.961 1.573 -6.458 1.00 97.69 99 THR A CA 1
ATOM 758 C C . THR A 1 99 ? 6.084 0.755 -7.062 1.00 97.69 99 THR A C 1
ATOM 760 O O . THR A 1 99 ? 6.374 -0.339 -6.589 1.00 97.69 99 THR A O 1
ATOM 763 N N . SER A 1 100 ? 6.734 1.304 -8.080 1.00 96.44 100 SER A N 1
ATOM 764 C CA . SER A 1 100 ? 7.934 0.767 -8.721 1.00 96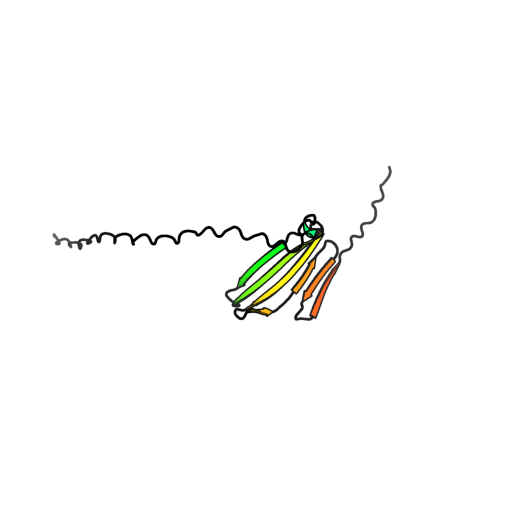.44 100 SER A CA 1
ATOM 765 C C . SER A 1 100 ? 8.982 1.875 -8.865 1.00 96.44 100 SER A C 1
ATOM 767 O O . SER A 1 100 ? 8.740 3.016 -8.468 1.00 96.44 100 SER A O 1
ATOM 769 N N . LYS A 1 101 ? 10.140 1.558 -9.454 1.00 94.50 101 LYS A N 1
ATOM 770 C CA . LYS A 1 101 ? 11.206 2.538 -9.722 1.00 94.50 101 LYS A CA 1
ATOM 771 C C . LYS A 1 101 ? 10.755 3.703 -10.617 1.00 94.50 101 LYS A C 1
ATOM 773 O O . LYS A 1 101 ? 11.178 4.830 -10.386 1.00 94.50 101 LYS A O 1
ATOM 778 N N . TYR A 1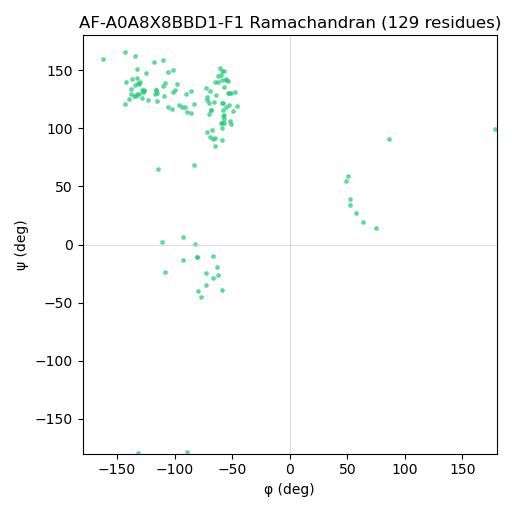 102 ? 9.932 3.421 -11.626 1.00 94.94 102 TYR A N 1
ATOM 779 C CA . TYR A 1 102 ? 9.604 4.376 -12.693 1.00 94.94 102 TYR A CA 1
ATOM 780 C C . TYR A 1 102 ? 8.183 4.915 -12.612 1.00 94.94 102 TYR A C 1
ATOM 782 O O . TYR A 1 102 ? 7.902 5.978 -13.148 1.00 94.94 102 TYR A O 1
ATOM 790 N N . VAL A 1 103 ? 7.274 4.186 -11.964 1.00 97.12 103 VAL A N 1
ATOM 791 C CA . VAL A 1 103 ? 5.877 4.595 -11.834 1.00 97.12 103 VAL A CA 1
ATOM 792 C C . VAL A 1 103 ? 5.330 4.238 -10.462 1.00 97.12 103 VAL A C 1
ATOM 794 O O . VAL A 1 103 ? 5.584 3.151 -9.928 1.00 97.12 103 VAL A O 1
ATOM 797 N N . SER A 1 104 ? 4.544 5.145 -9.901 1.00 97.88 104 SER A N 1
ATOM 798 C CA . SER A 1 104 ? 3.715 4.896 -8.733 1.00 97.88 104 SER A CA 1
ATOM 799 C C . SER A 1 104 ? 2.305 5.408 -8.968 1.00 97.88 104 SER A C 1
ATOM 801 O O . SER A 1 104 ? 2.120 6.498 -9.506 1.00 97.88 104 SER A O 1
ATOM 803 N N . VAL A 1 105 ? 1.333 4.627 -8.521 1.00 98.50 105 VAL A N 1
ATOM 804 C CA . VAL A 1 105 ? -0.094 4.925 -8.596 1.00 98.50 105 VAL A CA 1
ATOM 805 C C . VAL A 1 105 ? -0.662 4.783 -7.192 1.00 98.50 105 VAL A C 1
ATOM 807 O O . VAL A 1 105 ? -0.381 3.791 -6.521 1.00 98.50 105 VAL A O 1
ATOM 810 N N . LEU A 1 106 ? -1.451 5.752 -6.751 1.00 98.44 106 LEU A N 1
ATOM 811 C CA . LEU A 1 106 ? -2.299 5.673 -5.566 1.00 98.44 106 LEU A CA 1
ATOM 812 C C . LEU A 1 106 ? -3.730 5.953 -6.015 1.00 98.44 106 LEU A C 1
ATOM 814 O O . LEU A 1 106 ? -3.983 6.977 -6.638 1.00 98.44 106 LEU A O 1
ATOM 818 N N . TYR A 1 107 ? -4.635 5.036 -5.717 1.00 98.62 107 TYR A N 1
ATOM 819 C CA . TYR A 1 107 ? -6.054 5.144 -6.009 1.00 98.62 107 TYR A CA 1
ATOM 820 C C . TYR A 1 107 ? -6.826 5.197 -4.696 1.00 98.62 107 TYR A C 1
ATOM 822 O O . TYR A 1 107 ? -6.689 4.276 -3.880 1.00 98.62 107 TYR A O 1
ATOM 830 N N . ASP A 1 108 ? -7.612 6.253 -4.508 1.00 98.06 108 ASP A N 1
ATOM 831 C CA . ASP A 1 108 ? -8.601 6.326 -3.438 1.00 98.06 108 ASP A CA 1
ATOM 832 C C . ASP A 1 108 ? -9.951 5.847 -3.981 1.00 98.06 108 ASP A C 1
ATOM 834 O O . ASP A 1 108 ? -10.489 6.390 -4.952 1.00 98.06 108 ASP A O 1
ATOM 838 N N . VAL A 1 109 ? -10.474 4.771 -3.393 1.00 97.31 109 VAL A N 1
ATOM 839 C CA . VAL A 1 109 ? -11.704 4.126 -3.867 1.00 97.31 109 VAL A CA 1
ATOM 840 C C . VAL A 1 109 ? -12.932 4.972 -3.544 1.00 97.31 109 VAL A C 1
ATOM 842 O O . VAL A 1 109 ? -13.882 4.982 -4.328 1.00 97.31 109 VAL A O 1
ATOM 845 N N . GLU A 1 110 ? -12.915 5.667 -2.409 1.00 95.12 110 GLU A N 1
ATOM 846 C CA . GLU A 1 110 ? -14.046 6.448 -1.915 1.00 95.12 110 GLU A CA 1
ATOM 847 C C . GLU A 1 110 ? -14.164 7.764 -2.690 1.00 95.12 110 GLU A C 1
ATOM 849 O O . GLU A 1 110 ? -15.238 8.095 -3.199 1.00 95.12 110 GLU A O 1
ATOM 854 N N . GLU A 1 111 ? -13.038 8.449 -2.899 1.00 96.31 111 GLU A N 1
ATOM 855 C CA . GLU A 1 111 ? -12.984 9.704 -3.660 1.00 96.31 111 GLU A CA 1
ATOM 856 C C . GLU A 1 111 ? -12.967 9.498 -5.185 1.00 96.31 111 GLU A C 1
ATOM 858 O O . GLU A 1 111 ? -13.117 10.457 -5.945 1.00 96.31 111 GLU A O 1
ATOM 863 N N . LYS A 1 112 ? -12.785 8.254 -5.653 1.00 97.25 112 LYS A N 1
ATOM 864 C CA . LYS A 1 112 ? -12.630 7.893 -7.077 1.00 97.25 112 LYS A CA 1
ATOM 865 C C . LYS A 1 112 ? -11.537 8.701 -7.780 1.00 97.25 112 LYS A C 1
ATOM 867 O O . LYS A 1 112 ? -11.647 9.012 -8.969 1.00 97.25 112 LYS A O 1
ATOM 872 N N . ASN A 1 113 ? -10.478 9.047 -7.057 1.00 97.25 113 ASN A N 1
ATOM 873 C CA . ASN A 1 113 ? -9.363 9.815 -7.588 1.00 97.25 113 ASN A CA 1
ATOM 874 C C . ASN A 1 113 ? -8.104 8.949 -7.709 1.00 97.25 113 ASN A C 1
ATOM 876 O O . ASN A 1 113 ? -7.970 7.873 -7.127 1.00 97.25 113 ASN A O 1
ATOM 880 N N . THR A 1 114 ? -7.180 9.388 -8.560 1.00 98.00 114 THR A N 1
ATOM 881 C CA . THR A 1 114 ? -5.918 8.684 -8.793 1.00 98.00 114 THR A CA 1
ATOM 882 C C . THR A 1 114 ? -4.772 9.676 -8.802 1.00 98.00 114 THR A C 1
ATOM 884 O O . THR A 1 114 ? -4.777 10.634 -9.572 1.00 98.00 114 THR A O 1
ATOM 887 N N . PHE A 1 115 ? -3.753 9.407 -7.997 1.00 98.00 115 PHE A N 1
ATOM 888 C CA . PHE A 1 115 ? -2.478 10.101 -8.048 1.00 98.00 115 PHE A CA 1
ATOM 889 C C . PHE A 1 115 ? -1.448 9.225 -8.763 1.00 98.00 115 PHE A C 1
ATOM 891 O O . PHE A 1 115 ? -1.103 8.138 -8.292 1.00 98.00 115 PHE A O 1
ATOM 898 N N . VAL A 1 116 ? -0.954 9.699 -9.908 1.00 98.25 116 VAL A N 1
ATOM 899 C CA . VAL A 1 116 ? 0.047 9.002 -10.724 1.00 98.25 116 VAL A CA 1
ATOM 900 C C . VAL A 1 116 ? 1.327 9.823 -10.754 1.00 98.25 116 VAL A C 1
ATOM 902 O O . VAL A 1 116 ? 1.309 11.015 -11.046 1.00 98.25 116 VAL A O 1
ATOM 905 N N . LYS A 1 117 ? 2.455 9.170 -10.485 1.00 97.75 117 LYS A N 1
ATOM 906 C CA . LYS A 1 117 ? 3.791 9.751 -10.614 1.00 97.75 117 LYS A CA 1
ATOM 907 C C . LYS A 1 117 ? 4.644 8.835 -11.476 1.00 97.75 117 LYS A C 1
ATOM 909 O O . LYS A 1 117 ? 4.717 7.638 -11.207 1.00 97.75 117 LYS A O 1
ATOM 914 N N . SER A 1 118 ? 5.316 9.408 -12.466 1.00 97.06 118 SER A N 1
ATOM 915 C CA . SER A 1 118 ? 6.285 8.718 -13.315 1.00 97.06 118 SER A CA 1
ATOM 916 C C . SER A 1 118 ? 7.632 9.435 -13.305 1.00 97.06 118 SER A C 1
ATOM 918 O O . SER A 1 118 ? 7.682 10.660 -13.203 1.00 97.06 118 SER A O 1
ATOM 920 N N . SER A 1 119 ? 8.720 8.686 -13.429 1.00 93.25 119 SER A N 1
ATOM 921 C CA . SER A 1 119 ? 10.080 9.207 -13.561 1.00 93.25 119 SER A CA 1
ATOM 922 C C . SER A 1 119 ? 10.787 8.543 -14.739 1.00 93.25 119 SER A C 1
ATOM 924 O O . SER A 1 119 ? 10.664 7.339 -14.964 1.00 93.25 119 SER A O 1
ATOM 926 N N . VAL A 1 120 ? 11.544 9.342 -15.486 1.00 92.00 120 VAL A N 1
ATOM 927 C CA . VAL A 1 120 ? 12.383 8.894 -16.600 1.00 92.00 120 VAL A CA 1
ATOM 928 C C . VAL A 1 120 ? 13.751 9.538 -16.415 1.00 92.00 120 VAL A C 1
ATOM 930 O O . VAL A 1 120 ? 13.836 10.740 -16.181 1.00 92.00 120 VAL A O 1
ATOM 933 N N . ASP A 1 121 ? 14.805 8.730 -16.474 1.00 87.94 121 ASP A N 1
ATOM 934 C CA . ASP A 1 121 ? 16.186 9.209 -16.450 1.00 87.94 121 ASP A CA 1
ATOM 935 C C . ASP A 1 121 ? 16.640 9.431 -17.895 1.00 87.94 121 ASP A C 1
ATOM 937 O O . ASP A 1 121 ? 16.638 8.497 -18.698 1.00 87.94 121 ASP A O 1
ATOM 941 N N . VAL A 1 122 ? 16.971 10.678 -18.228 1.00 85.56 122 VAL A N 1
ATOM 942 C CA . VAL A 1 122 ? 17.440 11.085 -19.556 1.00 85.56 122 VAL A CA 1
ATOM 943 C C . VAL A 1 122 ? 18.888 11.548 -19.427 1.00 85.56 122 VAL A C 1
ATOM 945 O O . VAL A 1 122 ? 19.208 12.722 -19.584 1.00 85.56 122 VAL A O 1
ATOM 948 N N . SER A 1 123 ? 19.770 10.616 -19.080 1.00 84.00 123 SER A N 1
ATOM 949 C CA . SER A 1 123 ? 21.212 10.856 -19.074 1.00 84.00 123 SER A CA 1
ATOM 950 C C . SER A 1 123 ? 21.768 10.669 -20.495 1.00 84.00 123 SER A C 1
ATOM 952 O O . SER A 1 123 ? 21.610 9.581 -21.058 1.00 84.00 123 SER A O 1
ATOM 954 N N . PRO A 1 124 ? 22.402 11.689 -21.111 1.00 78.38 124 PRO A N 1
ATOM 955 C CA . PRO A 1 124 ? 23.077 11.501 -22.388 1.00 78.38 124 PRO A CA 1
ATOM 956 C C . PRO A 1 124 ? 24.219 10.485 -22.227 1.00 78.38 124 PRO A C 1
ATOM 958 O O . PRO A 1 124 ? 24.876 10.481 -21.182 1.00 78.38 124 PRO A O 1
ATOM 961 N N . PRO A 1 125 ? 24.502 9.642 -23.238 1.00 75.12 125 PRO A N 1
ATOM 962 C CA . PRO A 1 125 ? 25.706 8.822 -23.224 1.00 75.12 125 PRO A CA 1
ATOM 963 C C . PRO A 1 125 ? 26.919 9.748 -23.110 1.00 75.12 125 PRO A C 1
ATOM 965 O O . PRO A 1 125 ? 27.099 10.652 -23.928 1.00 75.12 125 PRO A O 1
ATOM 968 N N . SER A 1 126 ? 27.734 9.558 -22.071 1.00 72.81 126 SER A N 1
ATOM 969 C CA . SER A 1 126 ? 28.985 10.290 -21.932 1.00 72.81 126 SER A CA 1
ATOM 970 C C . SER A 1 126 ? 29.846 9.999 -23.158 1.00 72.81 126 SER A C 1
ATOM 972 O O . SER A 1 126 ? 30.156 8.846 -23.461 1.00 72.81 126 SER A O 1
ATOM 974 N N . ALA A 1 127 ? 30.217 11.050 -23.890 1.00 63.22 127 ALA A N 1
ATOM 975 C CA . ALA A 1 127 ? 31.259 10.943 -24.891 1.00 63.22 127 ALA A CA 1
ATOM 976 C C . ALA A 1 127 ? 32.517 10.457 -24.163 1.00 63.22 127 ALA A C 1
ATOM 978 O O . ALA A 1 127 ? 33.070 11.169 -23.324 1.00 63.22 127 ALA A O 1
ATOM 979 N N . GLN A 1 128 ? 32.936 9.220 -24.432 1.00 59.72 128 GLN A N 1
ATOM 980 C CA . GLN A 1 128 ? 34.285 8.795 -24.097 1.00 59.72 128 GLN A CA 1
ATOM 981 C C . GLN A 1 128 ? 35.213 9.730 -24.868 1.00 59.72 128 GLN A C 1
ATOM 983 O O . GLN A 1 128 ? 35.321 9.635 -26.090 1.00 59.72 128 GLN A O 1
ATOM 988 N N . SER A 1 129 ? 35.817 10.684 -24.159 1.00 56.69 129 SER A N 1
ATOM 989 C CA . SER A 1 129 ? 36.935 11.459 -24.677 1.00 56.69 129 SER A CA 1
ATOM 990 C C . SER A 1 129 ? 38.083 10.478 -24.867 1.00 56.69 129 SER A C 1
ATOM 992 O O . SER A 1 129 ? 38.819 10.171 -23.933 1.00 56.69 129 SER A O 1
ATOM 994 N N . ALA A 1 130 ? 38.172 9.913 -26.067 1.00 59.22 130 ALA A N 1
ATOM 995 C CA . ALA A 1 130 ? 39.379 9.278 -26.542 1.00 59.22 130 ALA A CA 1
ATOM 996 C C . ALA A 1 130 ? 40.390 10.392 -26.828 1.00 59.22 130 ALA A C 1
ATOM 998 O O . ALA A 1 130 ? 40.298 11.047 -27.864 1.00 59.22 130 ALA A O 1
ATOM 999 N N . SER A 1 131 ? 41.280 10.649 -25.871 1.00 50.28 131 SER A N 1
ATOM 1000 C CA . SER A 1 131 ? 42.730 10.820 -26.054 1.00 50.28 131 SER A CA 1
ATOM 1001 C C . SER A 1 131 ? 43.368 11.467 -24.833 1.00 50.28 131 SER A C 1
ATOM 1003 O O . SER A 1 131 ? 42.715 12.319 -24.193 1.00 50.28 131 SER A O 1
#

Sequence (131 aa):
MADPSPQSPTLSTSSPPPPPPALQSPTSETLPPSPPCSVFPFLKSVNRPKLRVTSEFDSDSLLFFNKVSCKIFDNLAKLKLSFHNNAQREVSQPQVSFTSKYVSVLYDVEEKNTFVKSSVDVSPPSAQSAS

Nearest PDB structures (foldseek):
  4jo8-assembly1_A-2  TM=6.426E-01  e=5.785E-01  Murid betaherpesvirus 1
  4o3y-assembly1_A  TM=6.310E-01  e=2.112E+00  Actinobacillus pleuropneumoniae
  4o3z-assembly1_A  TM=4.559E-01  e=3.823E+00  Actinobacillus pleuropneumoniae

Radius of gyration: 32.56 Å; Cα contacts (8 Å, |Δi|>4): 159; chains: 1; bounding box: 62×49×110 Å